Protein AF-A0AAE3DH79-F1 (afdb_monomer)

Solvent-accessible surface area (backbone atoms only — not comparable to full-atom values): 4801 Å² total; per-residue (Å²): 132,63,70,67,58,56,51,52,52,54,53,50,50,53,49,52,50,52,50,52,53,51,53,52,51,49,55,52,51,54,49,52,51,50,56,48,52,56,49,50,53,53,49,55,40,46,76,72,76,42,52,72,68,56,49,53,51,52,51,53,50,60,71,69,47,75,75,80,79,77,79,88,77,88,87,86,82,80,132

pLDDT: mean 88.53, std 16.69, range [46.81, 98.81]

Structure (mmCIF, N/CA/C/O backbone):
data_AF-A0AAE3DH79-F1
#
_entry.id   AF-A0AAE3DH79-F1
#
loop_
_atom_site.group_PDB
_atom_site.id
_atom_site.type_symbol
_atom_site.label_atom_id
_atom_site.label_alt_id
_atom_site.label_comp_id
_atom_site.label_asym_id
_atom_site.label_entity_id
_atom_site.label_seq_id
_atom_site.pdbx_PDB_ins_code
_atom_site.Cartn_x
_atom_site.Cartn_y
_atom_site.Cartn_z
_atom_site.occupancy
_atom_site.B_iso_or_equiv
_atom_site.auth_seq_id
_atom_site.auth_comp_id
_atom_site.auth_asym_id
_atom_site.auth_atom_id
_atom_site.pdbx_PDB_model_num
ATOM 1 N N . MET A 1 1 ? -10.189 -8.631 42.067 1.00 72.62 1 MET A N 1
ATOM 2 C CA . MET A 1 1 ? -9.661 -7.821 40.939 1.00 72.62 1 MET A CA 1
ATOM 3 C C . MET A 1 1 ? -10.706 -6.776 40.554 1.00 72.62 1 MET A C 1
ATOM 5 O O . MET A 1 1 ? -11.883 -7.100 40.607 1.00 72.62 1 MET A O 1
ATOM 9 N N . ASN A 1 2 ? -10.324 -5.537 40.217 1.00 95.75 2 ASN A N 1
ATOM 10 C CA . ASN A 1 2 ? -11.291 -4.482 39.872 1.00 95.75 2 ASN A CA 1
ATOM 11 C C . ASN A 1 2 ? -11.956 -4.775 38.500 1.00 95.75 2 ASN A C 1
ATOM 13 O O . ASN A 1 2 ? -11.233 -4.871 37.503 1.00 95.75 2 ASN A O 1
ATOM 17 N N . PRO A 1 3 ? -13.297 -4.877 38.404 1.00 96.06 3 PRO A N 1
ATOM 18 C CA . PRO A 1 3 ? -13.996 -5.193 37.151 1.00 96.06 3 PRO A CA 1
ATOM 19 C C . PRO A 1 3 ? -13.731 -4.204 36.008 1.00 96.06 3 PRO A C 1
ATOM 21 O O . PRO A 1 3 ? -13.689 -4.596 34.842 1.00 96.06 3 PRO A O 1
ATOM 24 N N . LYS A 1 4 ? -13.496 -2.924 36.323 1.00 97.19 4 LYS A N 1
ATOM 25 C CA . LYS A 1 4 ? -13.147 -1.895 35.333 1.00 97.19 4 LYS A CA 1
ATOM 26 C C . LYS A 1 4 ? -11.780 -2.169 34.705 1.00 97.19 4 LYS A C 1
ATOM 28 O O . LYS A 1 4 ? -11.621 -2.011 33.500 1.00 97.19 4 LYS A O 1
ATOM 33 N N . ILE A 1 5 ? -10.821 -2.655 35.499 1.00 97.69 5 ILE A N 1
ATOM 34 C CA . ILE A 1 5 ? -9.491 -3.044 35.005 1.00 97.69 5 ILE A CA 1
ATOM 35 C C . ILE A 1 5 ? -9.600 -4.223 34.033 1.00 97.69 5 ILE A C 1
ATOM 37 O O . ILE A 1 5 ? -8.919 -4.222 33.011 1.00 97.69 5 ILE A O 1
ATOM 41 N N . MET A 1 6 ? -10.460 -5.212 34.306 1.00 97.56 6 MET A N 1
ATOM 42 C CA . MET A 1 6 ? -10.632 -6.354 33.396 1.00 97.56 6 MET A CA 1
ATOM 43 C C . MET A 1 6 ? -11.216 -5.931 32.043 1.00 97.56 6 MET A C 1
ATOM 45 O O . MET A 1 6 ? -10.712 -6.363 31.008 1.00 97.56 6 MET A O 1
ATOM 49 N N . LYS A 1 7 ? -12.212 -5.034 32.039 1.00 97.69 7 LYS A N 1
ATOM 50 C CA . LYS A 1 7 ? -12.785 -4.481 30.799 1.00 97.69 7 LYS A CA 1
ATOM 51 C C . LYS A 1 7 ? -11.742 -3.722 29.976 1.00 97.69 7 LYS A C 1
ATOM 53 O O . LYS A 1 7 ? -11.553 -4.037 28.805 1.00 97.69 7 LYS A O 1
ATOM 58 N N . LEU A 1 8 ? -11.004 -2.810 30.614 1.00 98.44 8 LEU A N 1
ATOM 59 C CA . LEU A 1 8 ? -9.956 -2.026 29.949 1.00 98.44 8 LEU A CA 1
ATOM 60 C C . LEU A 1 8 ? -8.845 -2.912 29.365 1.00 98.44 8 LEU A C 1
ATOM 62 O O . LEU A 1 8 ? -8.363 -2.648 28.269 1.00 98.44 8 LEU A O 1
ATOM 66 N N . ARG A 1 9 ? -8.457 -3.996 30.053 1.00 97.88 9 ARG A N 1
ATOM 67 C CA . ARG A 1 9 ? -7.482 -4.964 29.519 1.00 97.88 9 ARG A CA 1
ATOM 68 C C . ARG A 1 9 ? -8.004 -5.693 28.282 1.00 97.88 9 ARG A C 1
ATOM 70 O O . ARG A 1 9 ? -7.247 -5.874 27.336 1.00 97.88 9 ARG A O 1
ATOM 77 N N . GLY A 1 10 ? -9.280 -6.078 28.272 1.00 98.38 10 GLY A N 1
ATOM 78 C CA . GLY A 1 10 ? -9.900 -6.711 27.106 1.00 98.38 10 GLY A CA 1
ATOM 79 C C . GLY A 1 10 ? -9.974 -5.778 25.895 1.00 98.38 10 GLY A C 1
ATOM 80 O O . GLY A 1 10 ? -9.692 -6.197 24.776 1.00 98.38 10 GLY A O 1
ATOM 81 N N . GLU A 1 11 ? -10.318 -4.508 26.107 1.00 98.44 11 GLU A N 1
ATOM 82 C CA . GLU A 1 11 ? -10.319 -3.490 25.047 1.00 98.44 11 GLU A CA 1
ATOM 83 C C . GLU A 1 11 ? -8.912 -3.212 24.515 1.00 98.44 11 GLU A C 1
ATOM 85 O O . GLU A 1 11 ? -8.713 -3.166 23.301 1.00 98.44 11 GLU A O 1
ATOM 90 N N . LEU A 1 12 ? -7.925 -3.097 25.409 1.00 98.44 12 LEU A N 1
ATOM 91 C CA . LEU A 1 12 ? -6.526 -2.925 25.033 1.00 98.44 12 LEU A CA 1
ATOM 92 C C . LEU A 1 12 ? -6.041 -4.073 24.142 1.00 98.44 12 LEU A C 1
ATOM 94 O O . LEU A 1 12 ? -5.420 -3.819 23.114 1.00 98.44 12 LEU A O 1
ATOM 98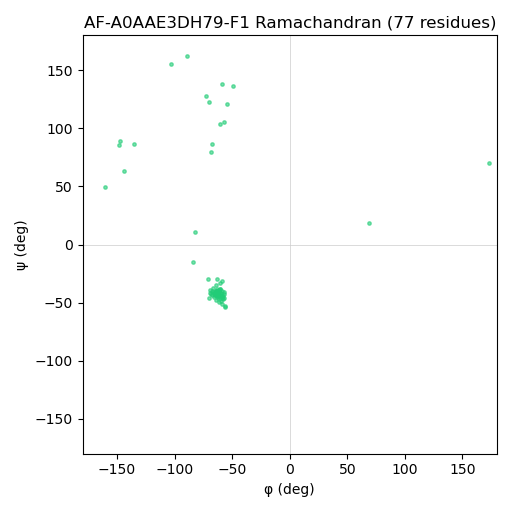 N N . GLU A 1 13 ? -6.339 -5.319 24.511 1.00 98.56 13 GLU A N 1
ATOM 99 C CA . GLU A 1 13 ? -5.895 -6.485 23.746 1.00 98.56 13 GLU A CA 1
ATOM 100 C C . GLU A 1 13 ? -6.559 -6.552 22.366 1.00 98.56 13 GLU A C 1
ATOM 102 O O . GLU A 1 13 ? -5.889 -6.770 21.358 1.00 98.56 13 GLU A O 1
ATOM 107 N N . LYS A 1 14 ? -7.859 -6.242 22.286 1.00 98.56 14 LYS A N 1
ATOM 108 C CA . LYS A 1 14 ? -8.559 -6.111 20.998 1.00 98.56 14 LYS A CA 1
ATOM 109 C C . LYS A 1 14 ? -7.933 -5.034 20.115 1.00 98.56 14 LYS A C 1
ATOM 111 O O . LYS A 1 14 ? -7.792 -5.236 18.912 1.00 98.56 14 LYS A O 1
ATOM 116 N N . ASN A 1 15 ? -7.561 -3.894 20.695 1.00 98.75 15 ASN A N 1
ATOM 117 C CA . ASN A 1 15 ? -6.925 -2.813 19.946 1.00 98.75 15 ASN A CA 1
ATOM 118 C C . ASN A 1 15 ? -5.528 -3.208 19.459 1.00 98.75 15 ASN A C 1
ATOM 120 O O . ASN A 1 15 ? -5.200 -2.927 18.311 1.00 98.75 15 ASN A O 1
ATOM 124 N N . LYS A 1 16 ? -4.737 -3.914 20.275 1.00 98.62 16 LYS A N 1
ATOM 125 C CA . LYS A 1 16 ? -3.446 -4.470 19.841 1.00 98.62 16 LYS A CA 1
ATOM 126 C C . LYS A 1 16 ? -3.601 -5.435 18.667 1.00 98.62 16 LYS A C 1
ATOM 128 O O . LYS A 1 16 ? -2.848 -5.314 17.706 1.00 98.62 16 LYS A O 1
ATOM 133 N N . GLY A 1 17 ? -4.595 -6.326 18.717 1.00 98.50 17 GLY A N 1
ATOM 134 C CA . GLY A 1 17 ? -4.916 -7.226 17.605 1.00 98.50 17 GLY A CA 1
ATOM 135 C C . GLY A 1 17 ? -5.207 -6.455 16.317 1.00 98.50 17 GLY A C 1
ATOM 136 O O . GLY A 1 17 ? -4.518 -6.639 15.320 1.00 98.50 17 GLY A O 1
ATOM 137 N N . LYS A 1 18 ? -6.126 -5.481 16.375 1.00 98.62 18 LYS A N 1
ATOM 138 C CA . LYS A 1 18 ? -6.454 -4.623 15.222 1.00 98.62 18 LYS A CA 1
ATOM 139 C C . LYS A 1 18 ? -5.242 -3.875 14.664 1.00 98.62 18 LYS A C 1
ATOM 141 O O . LYS A 1 18 ? -5.116 -3.744 13.452 1.00 98.62 18 LYS A O 1
ATOM 146 N N . ILE A 1 19 ? -4.366 -3.362 15.530 1.00 98.69 19 ILE A N 1
ATOM 147 C CA . ILE A 1 19 ? -3.136 -2.683 15.102 1.00 98.69 19 ILE A CA 1
ATOM 148 C C . ILE A 1 19 ? -2.226 -3.661 14.356 1.00 98.69 19 ILE A C 1
ATOM 150 O O . ILE A 1 19 ? -1.705 -3.306 13.303 1.00 98.69 19 ILE A O 1
ATOM 154 N N . SER A 1 20 ? -2.064 -4.884 14.863 1.00 98.50 20 SER A N 1
ATOM 155 C CA . SER A 1 20 ? -1.252 -5.913 14.208 1.00 98.50 20 SER A CA 1
ATOM 156 C C . SER A 1 20 ? -1.802 -6.280 12.826 1.00 98.50 20 SER A C 1
ATOM 158 O O . SER A 1 20 ? -1.043 -6.300 11.854 1.00 98.50 20 SER A O 1
ATOM 160 N N . ASP A 1 21 ? -3.121 -6.462 12.715 1.00 98.56 21 ASP A N 1
ATOM 161 C CA . ASP A 1 21 ? -3.794 -6.766 11.448 1.00 98.56 21 ASP A CA 1
ATOM 162 C C . ASP A 1 21 ? -3.617 -5.630 10.427 1.00 98.56 21 ASP A C 1
ATOM 164 O O . ASP A 1 21 ? -3.255 -5.865 9.272 1.00 98.56 21 ASP A O 1
ATOM 168 N N . LEU A 1 22 ? -3.816 -4.378 10.858 1.00 98.81 22 LEU A N 1
ATOM 169 C CA . LEU A 1 22 ? -3.632 -3.196 10.011 1.00 98.81 22 LEU A CA 1
ATOM 170 C C . LEU A 1 22 ? -2.175 -3.026 9.570 1.00 98.81 22 LEU A C 1
ATOM 172 O O . LEU A 1 22 ? -1.921 -2.727 8.408 1.00 98.81 22 LEU A O 1
ATOM 176 N N . GLN A 1 23 ? -1.209 -3.270 10.457 1.00 98.75 23 GLN A N 1
ATOM 177 C CA . GLN A 1 23 ? 0.212 -3.269 10.099 1.00 98.75 23 GLN A CA 1
ATOM 178 C C . GLN A 1 23 ? 0.547 -4.369 9.085 1.00 98.75 23 GLN A C 1
ATOM 180 O O . GLN A 1 23 ? 1.346 -4.141 8.179 1.00 98.75 23 GLN A O 1
ATOM 185 N N . GLY A 1 24 ? -0.064 -5.550 9.215 1.00 98.62 24 GLY A N 1
ATOM 186 C CA . GLY A 1 24 ? 0.042 -6.619 8.223 1.00 98.62 24 GLY A CA 1
ATOM 187 C C . GLY A 1 24 ? -0.472 -6.178 6.856 1.00 98.62 24 GLY A C 1
ATOM 188 O O . GLY A 1 24 ? 0.238 -6.314 5.862 1.00 98.62 24 GLY A O 1
ATOM 189 N N . ARG A 1 25 ? -1.662 -5.572 6.818 1.00 98.62 25 ARG A N 1
ATOM 190 C CA . ARG A 1 25 ? -2.255 -5.045 5.584 1.00 98.62 25 ARG A CA 1
ATOM 191 C C . ARG A 1 25 ? -1.415 -3.936 4.951 1.00 98.62 25 ARG A C 1
ATOM 193 O O . ARG A 1 25 ? -1.276 -3.924 3.735 1.00 98.62 25 ARG A O 1
ATOM 200 N N . ASN A 1 26 ? -0.840 -3.037 5.747 1.00 98.81 26 ASN A N 1
ATOM 201 C CA . ASN A 1 26 ? 0.024 -1.977 5.227 1.00 98.81 26 ASN A CA 1
ATOM 202 C C . ASN A 1 26 ? 1.262 -2.544 4.529 1.00 98.81 26 ASN A C 1
ATOM 204 O O . ASN A 1 26 ? 1.566 -2.114 3.425 1.00 98.81 26 ASN A O 1
ATOM 208 N N . ARG A 1 27 ? 1.918 -3.557 5.111 1.00 98.75 27 ARG A N 1
ATOM 209 C CA . ARG A 1 27 ? 3.068 -4.219 4.469 1.00 98.75 27 ARG A CA 1
ATOM 210 C C . ARG A 1 27 ? 2.707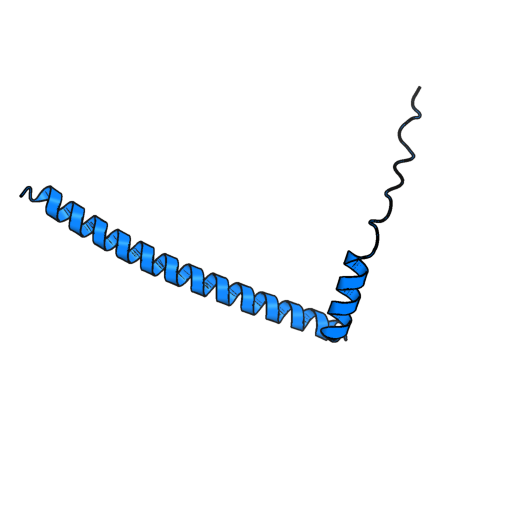 -4.854 3.127 1.00 98.75 27 ARG A C 1
ATOM 212 O O . ARG A 1 27 ? 3.496 -4.802 2.191 1.00 98.75 27 ARG A O 1
ATOM 219 N N . GLU A 1 28 ? 1.520 -5.448 3.033 1.00 98.69 28 GLU A N 1
ATOM 220 C CA . GLU A 1 28 ? 1.040 -6.024 1.775 1.00 98.69 28 GLU A CA 1
ATOM 221 C C . GLU A 1 28 ? 0.750 -4.937 0.731 1.00 98.69 28 GLU A C 1
ATOM 223 O O . GLU A 1 28 ? 1.144 -5.070 -0.422 1.00 98.69 28 GLU A O 1
ATOM 228 N N . LEU A 1 29 ? 0.128 -3.826 1.135 1.00 98.75 29 LEU A N 1
ATOM 229 C CA . LEU A 1 29 ? -0.108 -2.690 0.241 1.00 98.75 29 LEU A CA 1
ATOM 230 C C . LEU A 1 29 ? 1.205 -2.067 -0.250 1.00 98.75 29 LEU A C 1
ATOM 232 O O . LEU A 1 29 ? 1.337 -1.799 -1.437 1.00 98.75 29 LEU A O 1
ATOM 236 N N . GLU A 1 30 ? 2.191 -1.885 0.630 1.00 98.69 30 GLU A N 1
ATOM 237 C CA . GLU A 1 30 ? 3.528 -1.400 0.263 1.00 98.69 30 GLU A CA 1
ATOM 238 C C . GLU A 1 30 ? 4.207 -2.315 -0.766 1.00 98.69 30 GLU A C 1
ATOM 240 O O . GLU A 1 30 ? 4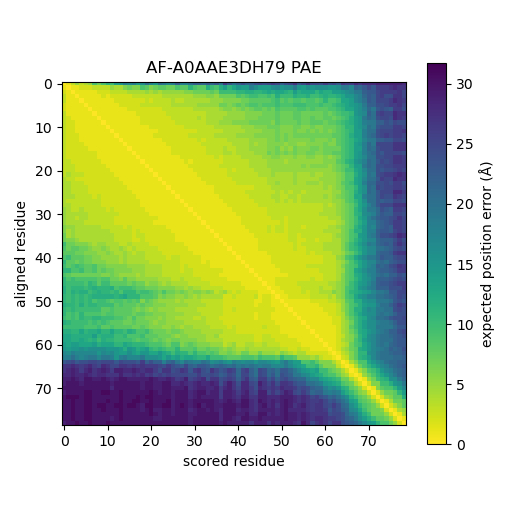.841 -1.832 -1.705 1.00 98.69 30 GLU A O 1
ATOM 245 N N . LYS A 1 31 ? 4.058 -3.638 -0.616 1.00 98.62 31 LYS A N 1
ATOM 246 C CA . LYS A 1 31 ? 4.564 -4.618 -1.584 1.00 98.62 31 LYS A CA 1
ATOM 247 C C . LYS A 1 31 ? 3.865 -4.479 -2.937 1.00 98.62 31 LYS A C 1
ATOM 249 O O . LYS A 1 31 ? 4.548 -4.418 -3.952 1.00 98.62 31 LYS A O 1
ATOM 254 N N . GLN A 1 32 ? 2.536 -4.390 -2.947 1.00 98.56 32 GLN A N 1
ATOM 255 C CA . GLN A 1 32 ? 1.757 -4.243 -4.180 1.00 98.56 32 GLN A CA 1
ATOM 256 C C . GLN A 1 32 ? 2.073 -2.940 -4.916 1.00 98.56 32 GLN A C 1
ATOM 258 O O . GLN A 1 32 ? 2.200 -2.950 -6.136 1.00 98.56 32 GLN A O 1
ATOM 263 N N . ILE A 1 33 ? 2.238 -1.833 -4.184 1.00 98.50 33 ILE A N 1
ATOM 264 C CA . ILE A 1 33 ? 2.650 -0.548 -4.761 1.00 98.50 33 ILE A CA 1
ATOM 265 C C . ILE A 1 33 ? 3.997 -0.705 -5.464 1.00 98.50 33 ILE A C 1
ATOM 267 O O . ILE A 1 33 ? 4.092 -0.393 -6.645 1.00 98.50 33 ILE A O 1
ATOM 271 N N . ARG A 1 34 ? 5.001 -1.267 -4.780 1.00 98.56 34 ARG A N 1
ATOM 272 C CA . ARG A 1 34 ? 6.330 -1.476 -5.371 1.00 98.56 34 ARG A CA 1
ATOM 273 C C . ARG A 1 34 ? 6.278 -2.348 -6.626 1.00 98.56 34 ARG A C 1
ATOM 275 O O . ARG A 1 34 ? 6.914 -2.027 -7.617 1.00 98.56 34 ARG A O 1
ATOM 282 N N . GLU A 1 35 ? 5.520 -3.442 -6.594 1.00 98.44 35 GLU A N 1
ATOM 283 C CA . GLU A 1 35 ? 5.402 -4.354 -7.740 1.00 98.44 35 GLU A CA 1
ATOM 284 C C . GLU A 1 35 ? 4.741 -3.682 -8.956 1.00 98.44 35 GLU A C 1
ATOM 286 O O . GLU A 1 35 ? 5.123 -3.955 -10.098 1.00 98.44 35 GLU A O 1
ATOM 291 N N . LEU A 1 36 ? 3.776 -2.785 -8.726 1.00 98.62 36 LEU A N 1
ATOM 292 C CA . LEU A 1 36 ? 3.171 -1.979 -9.786 1.00 98.62 36 LEU A CA 1
ATOM 293 C C . LEU A 1 36 ? 4.151 -0.934 -10.323 1.00 98.62 36 LEU A C 1
ATOM 295 O O . LEU A 1 36 ? 4.316 -0.849 -11.535 1.00 98.62 36 LEU A O 1
ATOM 299 N N . GLU A 1 37 ? 4.854 -0.213 -9.449 1.00 98.25 37 GLU A N 1
ATOM 300 C CA . GLU A 1 37 ? 5.882 0.756 -9.850 1.00 98.25 37 GLU A CA 1
ATOM 301 C C . GLU A 1 37 ? 6.992 0.092 -10.685 1.00 98.25 37 GLU A C 1
ATOM 303 O O . GLU A 1 37 ? 7.361 0.605 -11.742 1.00 98.25 37 GLU A O 1
ATOM 308 N N . ASP A 1 38 ? 7.477 -1.084 -10.273 1.00 97.38 38 ASP A N 1
ATOM 309 C CA . ASP A 1 38 ? 8.471 -1.863 -11.022 1.00 97.38 38 ASP A CA 1
ATOM 310 C C . ASP A 1 38 ? 7.941 -2.271 -12.410 1.00 97.38 38 ASP A C 1
ATOM 312 O O . ASP A 1 38 ? 8.665 -2.226 -13.412 1.00 97.38 38 ASP A O 1
ATOM 316 N N . THR A 1 39 ? 6.661 -2.645 -12.488 1.00 97.75 39 THR A N 1
ATOM 317 C CA . THR A 1 39 ? 5.998 -3.000 -13.750 1.00 97.75 39 THR A CA 1
ATOM 318 C C . THR A 1 39 ? 5.858 -1.787 -14.670 1.00 97.75 39 THR A C 1
ATOM 320 O O . THR A 1 39 ? 6.163 -1.891 -15.861 1.00 97.75 39 THR A O 1
ATOM 323 N N . ASP A 1 40 ? 5.463 -0.636 -14.127 1.00 97.81 40 ASP A N 1
ATOM 324 C CA . ASP A 1 40 ? 5.325 0.620 -14.867 1.00 97.81 40 ASP A CA 1
ATOM 325 C C . ASP A 1 40 ? 6.678 1.093 -15.414 1.00 97.81 40 ASP A C 1
ATOM 327 O O . ASP A 1 40 ? 6.769 1.497 -16.575 1.00 97.81 40 ASP A O 1
ATOM 331 N N . ILE A 1 41 ? 7.762 0.962 -14.636 1.00 96.12 41 ILE A N 1
ATOM 332 C CA . ILE A 1 41 ? 9.128 1.251 -15.103 1.00 96.12 41 ILE A CA 1
ATOM 333 C C . ILE A 1 41 ? 9.479 0.392 -16.324 1.00 96.12 41 ILE A C 1
ATOM 335 O O . ILE A 1 41 ? 9.965 0.916 -17.330 1.00 96.12 41 ILE A O 1
ATOM 339 N N . ILE A 1 42 ? 9.208 -0.916 -16.276 1.00 96.50 42 ILE A N 1
ATOM 340 C CA . ILE A 1 42 ? 9.460 -1.819 -17.411 1.00 96.50 42 ILE A CA 1
ATOM 341 C C . ILE A 1 42 ? 8.599 -1.431 -18.622 1.00 96.50 42 ILE A C 1
ATOM 343 O O . ILE A 1 42 ? 9.091 -1.462 -19.755 1.00 96.50 42 ILE A O 1
ATOM 347 N N . GLY A 1 43 ? 7.334 -1.067 -18.395 1.00 97.31 43 GLY A N 1
ATOM 348 C CA . GLY A 1 43 ? 6.421 -0.576 -19.427 1.00 97.31 43 GLY A CA 1
ATOM 349 C C . GLY A 1 43 ? 6.989 0.643 -20.149 1.00 97.31 43 GLY A C 1
ATOM 350 O O . GLY A 1 43 ? 7.193 0.593 -21.363 1.00 97.31 43 GLY A O 1
ATOM 351 N N . MET A 1 44 ? 7.368 1.677 -19.395 1.00 96.81 44 MET A N 1
ATOM 352 C CA . MET A 1 44 ? 7.959 2.905 -19.936 1.00 96.81 44 MET A CA 1
ATOM 353 C C . MET A 1 44 ? 9.228 2.637 -20.754 1.00 96.81 44 MET A C 1
ATOM 355 O O . MET A 1 44 ? 9.409 3.207 -21.831 1.00 96.81 44 MET A O 1
ATOM 359 N N . VAL A 1 45 ? 10.117 1.757 -20.280 1.00 96.62 45 VAL A N 1
ATOM 360 C CA . VAL A 1 45 ? 11.353 1.412 -21.005 1.00 96.62 45 VAL A CA 1
ATOM 361 C C . VAL A 1 45 ? 11.037 0.764 -22.357 1.00 96.62 45 VAL A C 1
ATOM 363 O O . VAL A 1 45 ? 11.621 1.145 -23.375 1.00 96.62 45 VAL A O 1
ATOM 366 N N . ARG A 1 46 ? 10.074 -0.166 -22.389 1.00 95.81 46 ARG A N 1
ATOM 367 C CA . ARG A 1 46 ? 9.658 -0.856 -23.620 1.00 95.81 46 ARG A CA 1
ATOM 368 C C . ARG A 1 46 ? 8.931 0.065 -24.597 1.00 95.81 46 ARG A C 1
ATOM 370 O O . ARG A 1 46 ? 9.174 -0.036 -25.796 1.00 95.81 46 ARG A O 1
ATOM 377 N N . GLU A 1 47 ? 8.075 0.960 -24.107 1.00 96.94 47 GLU A N 1
ATOM 378 C CA . GLU A 1 47 ? 7.373 1.957 -24.933 1.00 96.94 47 GLU A CA 1
ATOM 379 C C . GLU A 1 47 ? 8.345 2.893 -25.658 1.00 96.94 47 GLU A C 1
ATOM 381 O O . GLU A 1 47 ? 8.112 3.269 -26.804 1.0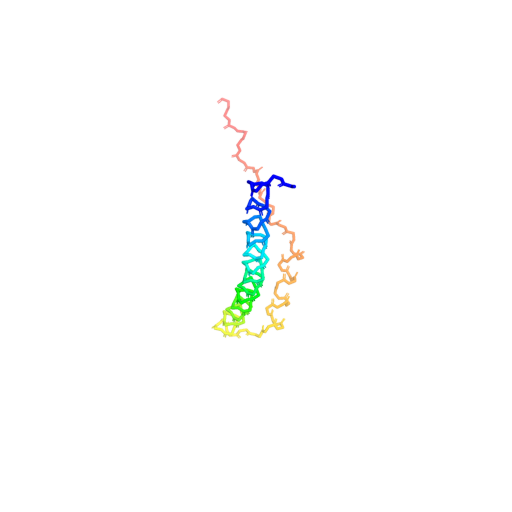0 96.94 47 GLU A O 1
ATOM 386 N N . ASN A 1 48 ? 9.484 3.196 -25.031 1.00 94.69 48 ASN A N 1
ATOM 387 C CA . ASN A 1 48 ? 10.565 3.968 -25.642 1.00 94.69 48 ASN A CA 1
ATOM 388 C C . ASN A 1 48 ? 11.493 3.121 -26.539 1.00 94.69 48 ASN A C 1
ATOM 390 O O . ASN A 1 48 ? 12.555 3.588 -26.949 1.00 94.69 48 ASN A O 1
ATOM 394 N N . GLY A 1 49 ? 11.119 1.874 -26.846 1.00 95.38 49 GLY A N 1
ATOM 395 C CA . GLY A 1 49 ? 11.872 0.985 -27.733 1.00 95.38 49 GLY A CA 1
ATOM 396 C C . GLY A 1 49 ? 13.210 0.505 -27.164 1.00 95.38 49 GLY A C 1
ATOM 397 O O . GLY A 1 49 ? 14.063 0.057 -27.929 1.00 95.38 49 GLY A O 1
ATOM 398 N N . MET A 1 50 ? 13.410 0.601 -25.846 1.00 95.50 50 MET A N 1
ATOM 399 C CA . MET A 1 50 ? 14.634 0.176 -25.168 1.00 95.50 50 MET A CA 1
ATOM 400 C C . MET A 1 50 ? 14.448 -1.165 -24.449 1.00 95.50 50 MET A C 1
ATOM 402 O O . MET A 1 50 ? 13.346 -1.539 -24.043 1.00 95.50 50 MET A O 1
ATOM 406 N N . THR A 1 51 ? 15.550 -1.887 -24.243 1.00 96.44 51 THR A N 1
ATOM 407 C CA . THR A 1 51 ? 15.604 -3.011 -23.297 1.00 96.44 51 THR A CA 1
ATOM 408 C C . THR A 1 51 ? 15.997 -2.532 -21.897 1.00 96.44 51 THR A C 1
ATOM 410 O O . THR A 1 51 ? 16.567 -1.450 -21.729 1.00 96.44 51 THR A O 1
ATOM 413 N N . MET A 1 52 ? 15.742 -3.352 -20.871 1.00 95.00 52 MET A N 1
ATOM 414 C CA . MET A 1 52 ? 16.140 -3.022 -19.496 1.00 95.00 52 MET A CA 1
ATOM 415 C C . MET A 1 52 ? 17.663 -2.914 -19.340 1.00 95.00 52 MET A C 1
ATOM 417 O O . MET A 1 52 ? 18.144 -2.111 -18.545 1.00 95.00 52 MET A O 1
ATOM 421 N N . GLU A 1 53 ? 18.438 -3.659 -20.130 1.00 96.06 53 GLU A N 1
ATOM 422 C CA . GLU A 1 53 ? 19.901 -3.583 -20.150 1.00 96.06 53 GLU A CA 1
ATOM 423 C C . GLU A 1 53 ? 20.387 -2.255 -20.740 1.00 96.06 53 GLU A C 1
ATOM 425 O O . GLU A 1 53 ? 21.309 -1.641 -20.199 1.00 96.06 53 GLU A O 1
ATOM 430 N N . GLN A 1 54 ? 19.752 -1.791 -21.823 1.00 95.38 54 GLN A N 1
ATOM 431 C CA . GLN A 1 54 ? 20.046 -0.491 -22.431 1.00 95.38 54 GLN A CA 1
ATOM 432 C C . GLN A 1 54 ? 19.695 0.652 -21.478 1.00 95.38 54 GLN A C 1
ATOM 434 O O . GLN A 1 54 ? 20.496 1.572 -21.303 1.00 95.38 54 GLN A O 1
ATOM 439 N N . PHE A 1 55 ? 18.541 0.563 -20.813 1.00 95.25 55 PHE A N 1
ATOM 440 C CA . PHE A 1 55 ? 18.153 1.516 -19.780 1.00 95.25 55 PHE A CA 1
ATOM 441 C C . PHE A 1 55 ? 19.150 1.527 -18.614 1.00 95.25 55 PHE A C 1
ATOM 443 O O . PHE A 1 55 ? 19.599 2.596 -18.209 1.00 95.25 55 PHE A O 1
ATOM 450 N N . ALA A 1 56 ? 19.567 0.362 -18.109 1.00 94.00 56 ALA A N 1
ATOM 451 C CA . ALA A 1 56 ? 20.544 0.274 -17.025 1.00 94.00 56 ALA A CA 1
ATOM 452 C C . ALA A 1 56 ? 21.903 0.883 -17.411 1.00 94.00 56 ALA A C 1
ATOM 454 O O . ALA A 1 56 ? 22.538 1.554 -16.597 1.00 94.00 56 ALA A O 1
ATOM 455 N N . GLU A 1 57 ? 22.353 0.674 -18.649 1.00 95.19 57 GLU A N 1
ATOM 456 C CA . GLU A 1 57 ? 23.579 1.283 -19.167 1.00 95.19 57 GLU A CA 1
ATOM 457 C C . GLU A 1 57 ? 23.459 2.807 -19.289 1.00 95.19 57 GLU A C 1
ATOM 459 O O . GLU A 1 57 ? 24.346 3.531 -18.834 1.00 95.19 57 GLU A O 1
ATOM 464 N N . LEU A 1 58 ? 22.344 3.306 -19.829 1.00 92.81 58 LEU A N 1
ATOM 465 C CA . LEU A 1 58 ? 22.053 4.738 -19.884 1.00 92.81 58 LEU A CA 1
ATOM 466 C C . LEU A 1 58 ? 22.015 5.353 -18.477 1.00 92.81 58 LEU A C 1
ATOM 468 O O . LEU A 1 58 ? 22.644 6.380 -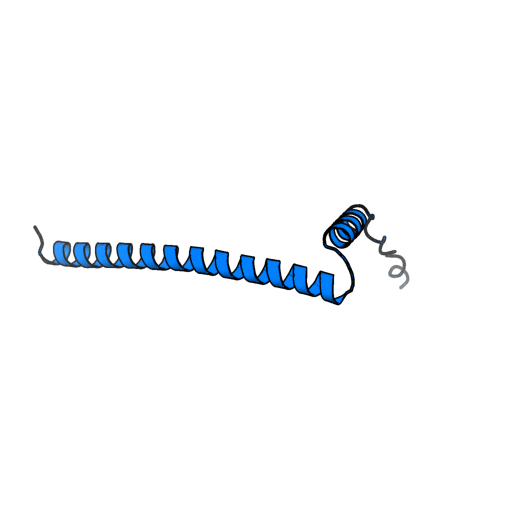18.232 1.00 92.81 58 LEU A O 1
ATOM 472 N N . PHE A 1 59 ? 21.342 4.695 -17.535 1.00 90.38 59 PHE A N 1
ATOM 473 C CA . PHE A 1 59 ? 21.233 5.133 -16.147 1.00 90.38 59 PHE A CA 1
ATOM 474 C C . PHE A 1 59 ? 22.594 5.199 -15.444 1.00 90.38 59 PHE A C 1
ATOM 476 O O . PHE A 1 59 ? 22.894 6.188 -14.774 1.00 90.38 59 PHE A O 1
ATOM 483 N N . ARG A 1 60 ? 23.466 4.200 -15.646 1.00 93.44 60 ARG A N 1
ATOM 484 C CA . ARG A 1 60 ? 24.851 4.236 -15.143 1.00 93.44 60 ARG A CA 1
ATOM 485 C C . ARG A 1 60 ? 25.640 5.411 -15.715 1.00 93.44 60 ARG A C 1
ATOM 487 O O . ARG A 1 60 ? 26.346 6.082 -14.967 1.00 93.44 60 ARG A O 1
ATOM 494 N N . ARG A 1 61 ? 25.508 5.690 -17.016 1.00 91.69 61 ARG A N 1
ATOM 495 C CA . ARG A 1 61 ? 26.176 6.837 -17.656 1.00 91.69 61 ARG A CA 1
ATOM 496 C C . ARG A 1 61 ? 25.688 8.169 -17.099 1.00 91.69 61 ARG A C 1
ATOM 498 O O . ARG A 1 61 ? 26.512 9.046 -16.871 1.00 91.69 61 ARG A O 1
ATOM 505 N N . MET A 1 62 ? 24.387 8.304 -16.835 1.00 90.06 62 MET A N 1
ATOM 506 C CA . MET A 1 62 ? 23.825 9.505 -16.205 1.00 90.06 62 MET A CA 1
ATOM 507 C C . MET A 1 62 ? 24.371 9.727 -14.790 1.00 90.06 62 MET A C 1
ATOM 509 O O . MET A 1 62 ? 24.686 10.857 -14.444 1.00 90.06 62 MET A O 1
ATOM 513 N N . GLN A 1 63 ? 24.538 8.666 -13.992 1.00 86.62 63 GLN A N 1
ATOM 514 C CA . GLN A 1 63 ? 25.137 8.776 -12.654 1.00 86.62 63 GLN A CA 1
ATOM 515 C C . GLN A 1 63 ? 26.643 9.076 -12.678 1.00 86.62 63 GLN A C 1
ATOM 517 O O . GLN A 1 63 ? 27.163 9.688 -11.750 1.00 86.62 63 GLN A O 1
ATOM 522 N N . ALA A 1 64 ? 27.349 8.629 -13.719 1.00 82.31 64 ALA A N 1
ATOM 523 C CA . ALA A 1 64 ? 28.783 8.857 -13.885 1.00 82.31 64 ALA A CA 1
ATOM 524 C C . ALA A 1 64 ? 29.120 10.213 -14.531 1.00 82.31 64 ALA A C 1
ATOM 526 O O . ALA A 1 64 ? 30.275 10.638 -14.491 1.00 82.31 64 ALA A O 1
ATOM 527 N N . ALA A 1 65 ? 28.144 10.885 -15.146 1.00 74.81 65 ALA A N 1
ATOM 528 C CA . ALA A 1 65 ? 28.349 12.203 -15.722 1.00 74.81 65 ALA A CA 1
ATOM 529 C C . ALA A 1 65 ? 28.482 13.246 -14.595 1.00 74.81 65 ALA A C 1
ATOM 531 O O . ALA A 1 65 ? 27.610 13.310 -13.725 1.00 74.81 65 ALA A O 1
ATOM 532 N N . PRO A 1 66 ? 29.537 14.085 -14.583 1.00 61.75 66 PRO A N 1
ATOM 533 C CA . PRO A 1 66 ? 29.572 15.225 -13.678 1.00 61.75 66 PRO A CA 1
ATOM 534 C C . PRO A 1 66 ? 28.363 16.118 -13.972 1.00 61.75 66 PRO A C 1
ATOM 536 O O . PRO A 1 66 ? 28.021 16.331 -15.139 1.00 61.75 66 PRO A O 1
ATOM 539 N N . ALA A 1 67 ? 27.711 16.624 -12.920 1.00 61.31 67 ALA A N 1
ATOM 540 C CA . ALA A 1 67 ? 26.622 17.583 -13.071 1.00 61.31 67 ALA A CA 1
ATOM 541 C C . ALA A 1 67 ? 27.075 18.710 -14.017 1.00 61.31 67 ALA A C 1
ATOM 543 O O . ALA A 1 67 ? 28.224 19.157 -13.896 1.00 61.31 67 ALA A O 1
ATOM 544 N N . PRO A 1 68 ? 26.230 19.158 -14.967 1.00 60.72 68 PRO A N 1
ATOM 545 C CA . PRO A 1 68 ? 26.586 20.289 -15.806 1.00 60.72 68 PRO A CA 1
ATOM 546 C C . PRO A 1 68 ? 26.948 21.444 -14.876 1.00 60.72 68 PRO A C 1
ATOM 548 O O . PRO A 1 68 ? 26.146 21.825 -14.024 1.00 60.72 68 PRO A O 1
ATOM 551 N N . ALA A 1 69 ? 28.178 21.946 -14.991 1.00 57.00 69 ALA A N 1
ATOM 552 C CA . ALA A 1 69 ? 28.600 23.125 -14.261 1.00 57.00 69 ALA A CA 1
ATOM 553 C C . ALA A 1 69 ? 27.638 24.253 -14.638 1.00 57.00 69 ALA A C 1
ATOM 555 O O . ALA A 1 69 ? 27.696 24.780 -15.749 1.00 57.00 69 ALA A O 1
ATOM 556 N N . THR A 1 70 ? 26.726 24.599 -13.733 1.00 53.47 70 THR A N 1
ATOM 557 C CA . THR A 1 70 ? 25.994 25.854 -13.808 1.00 53.47 70 THR A CA 1
ATOM 558 C C . THR A 1 70 ? 27.054 26.939 -13.740 1.00 53.47 70 THR A C 1
ATOM 560 O O . THR A 1 70 ? 27.653 27.172 -12.690 1.00 53.47 70 THR A O 1
ATOM 563 N N . SER A 1 71 ? 27.371 27.546 -14.881 1.00 53.78 71 SER A N 1
ATOM 564 C CA . SER A 1 71 ? 28.212 28.729 -14.917 1.00 53.78 71 SER A CA 1
ATOM 565 C C . SER A 1 71 ? 27.429 29.865 -14.263 1.00 53.78 71 SER A C 1
ATOM 567 O O . SER A 1 71 ? 26.733 30.619 -14.937 1.00 53.78 71 SER A O 1
ATO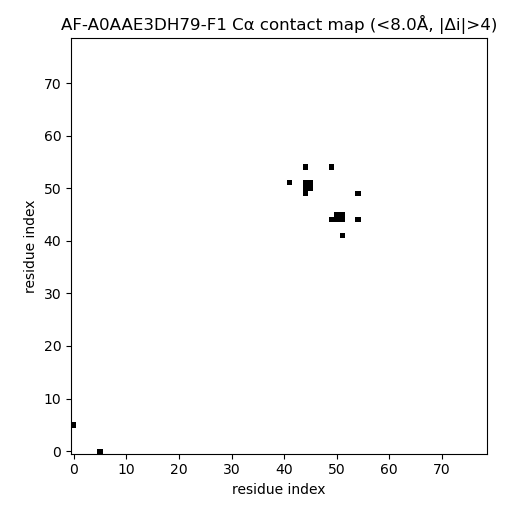M 569 N N . GLU A 1 72 ? 27.526 29.983 -12.941 1.00 56.19 72 GLU A N 1
ATOM 570 C CA . GLU A 1 72 ? 27.209 31.216 -12.227 1.00 56.19 72 GLU A CA 1
ATOM 571 C C . GLU A 1 72 ? 28.272 32.251 -12.604 1.00 56.19 72 GLU A C 1
ATOM 573 O O . GLU A 1 72 ? 29.263 32.479 -11.912 1.00 56.19 72 GLU A O 1
ATOM 578 N N . LYS A 1 73 ? 28.108 32.845 -13.779 1.00 54.53 73 LYS A N 1
ATOM 579 C CA . LYS A 1 73 ? 28.780 34.077 -14.165 1.00 54.53 73 LYS A CA 1
ATOM 580 C C . LYS A 1 73 ? 27.732 34.954 -14.811 1.00 54.53 73 LYS A C 1
ATOM 582 O O . LYS A 1 73 ? 27.577 34.872 -16.015 1.00 54.53 73 LYS A O 1
ATOM 587 N N . GLU A 1 74 ? 27.009 35.715 -13.991 1.00 52.78 74 GLU A N 1
ATOM 588 C CA . GLU A 1 74 ? 26.378 37.001 -14.340 1.00 52.78 74 GLU A CA 1
ATOM 589 C C . GLU A 1 74 ? 25.484 37.478 -13.181 1.00 52.78 74 GLU A C 1
ATOM 591 O O . GLU A 1 74 ? 24.264 37.459 -13.259 1.00 52.78 74 GLU A O 1
ATOM 596 N N . ALA A 1 75 ? 26.093 37.893 -12.066 1.00 47.84 75 ALA A N 1
ATOM 597 C CA . ALA A 1 75 ? 25.430 38.751 -11.075 1.00 47.84 75 ALA A CA 1
ATOM 598 C C . ALA A 1 75 ? 26.460 39.461 -10.181 1.00 47.84 75 ALA A C 1
ATOM 600 O O . ALA A 1 75 ? 26.384 39.417 -8.958 1.00 47.84 75 ALA A O 1
ATOM 601 N N . LEU A 1 76 ? 27.467 40.095 -10.782 1.00 48.69 76 LEU A N 1
ATOM 602 C CA . LEU A 1 76 ? 28.271 41.088 -10.068 1.00 48.69 76 LEU A CA 1
ATOM 603 C C . LEU A 1 76 ? 28.665 42.205 -11.029 1.00 48.69 76 LEU A C 1
ATOM 605 O O . LEU A 1 76 ? 29.827 42.364 -11.363 1.00 48.69 76 LEU A O 1
ATOM 609 N N . ASN A 1 77 ? 27.660 42.912 -11.535 1.00 52.62 77 ASN A N 1
ATOM 610 C CA . ASN A 1 77 ? 27.814 44.243 -12.111 1.00 52.62 77 ASN A CA 1
ATOM 611 C C .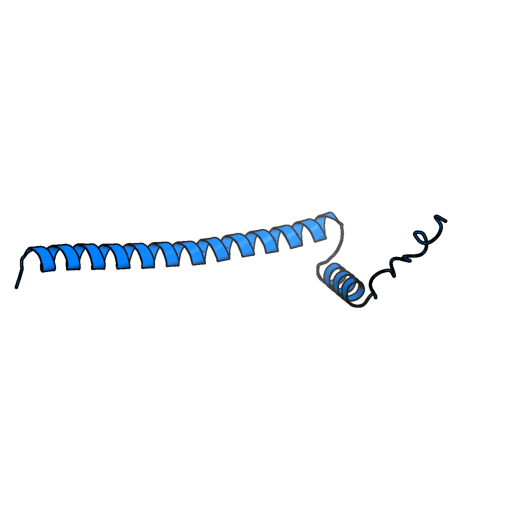 ASN A 1 77 ? 26.515 44.997 -11.840 1.00 52.62 77 ASN A C 1
ATOM 613 O O . ASN A 1 77 ? 25.585 44.978 -12.643 1.00 52.62 77 ASN A O 1
ATOM 617 N N . HIS A 1 78 ? 26.446 45.605 -10.665 1.00 46.81 78 HIS A N 1
ATOM 618 C CA . HIS A 1 78 ? 25.652 46.804 -10.4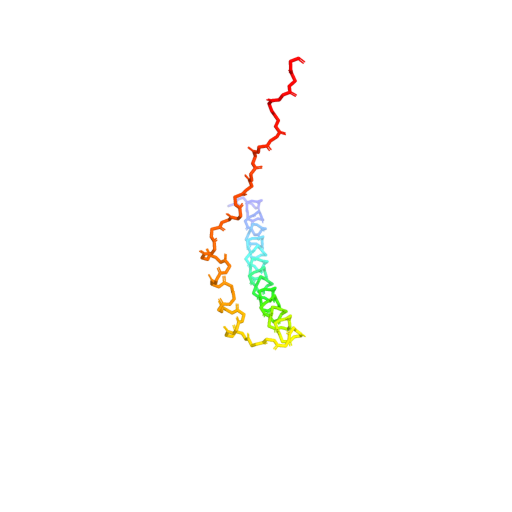69 1.00 46.81 78 HIS A CA 1
ATOM 619 C C . HIS A 1 78 ? 26.391 47.641 -9.424 1.00 46.81 78 HIS A C 1
ATOM 621 O O . HIS A 1 78 ? 26.226 47.431 -8.223 1.00 46.81 78 HIS A O 1
ATOM 627 N N . ASP A 1 79 ? 27.289 48.491 -9.924 1.00 50.66 79 ASP A N 1
ATOM 628 C CA . ASP A 1 79 ? 27.652 49.742 -9.252 1.00 50.66 79 ASP A CA 1
ATOM 629 C C . ASP A 1 79 ? 26.480 50.738 -9.367 1.00 50.66 79 ASP A C 1
ATOM 631 O O . ASP A 1 79 ? 25.675 50.611 -10.331 1.00 50.66 79 ASP A O 1
#

Secondary structure (DSSP, 8-state):
--HHHHHHHHHHHHHHHHHHHHHHHHHHHHHHHHHHHHHHHHHHHHHTT--HHHHHHHHHHHHHSPPP-----S-----

Foldseek 3Di:
DDPVVVVVVVVVVVVVVVVV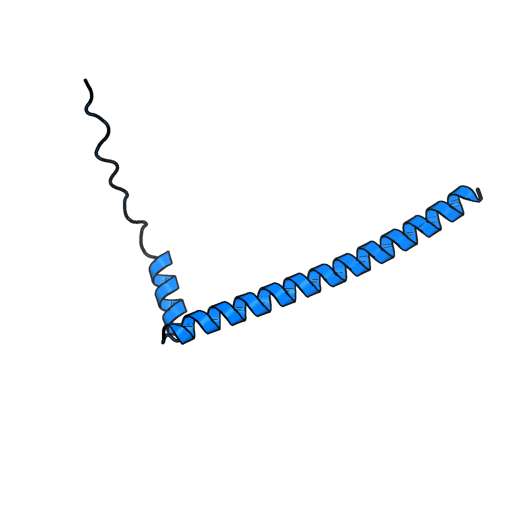VVVVVVVVVVVVVVVVVVVVVCVVCVVVVHHPVRVVVVVVVVVVDDDPPPPPPDDPDDD

Sequence (79 aa):
MNPKIMKLRGELEKNKGKISDLQGRNRELEKQIRELEDTDIIGMVRENGMTMEQFAELFRRMQAAPAPATSEKEALNHD

InterPro domains:
  IPR025464 Protein of unknown function DUF4315 [PF14193] (4-72)

Radius of gyration: 27.56 Å; Cα contacts (8 Å, |Δi|>4): 9; chains: 1; bounding box: 44×58×69 Å

Organism: NCBI:txid2885357

Mean predicted aligned error: 10.08 Å